Protein AF-A0ABD7JUC0-F1 (afdb_monomer_lite)

Sequence (84 aa):
MSGYSARTERRQRLDGHLPFAVMDTLVQALRRGYRLARHRQQTRRALLELEAAELKDIGLSAEQAREEASRPFWQAGSPRGRNA

pLDDT: mean 80.36, std 16.62, range [41.78, 97.5]

Organism: Pseudomonas aeruginosa (NCBI:txid287)

Secondary structure (DSSP, 8-state):
-----SSSTTS----S---HHHHHHHHHHHHHHHHHHHHHHHHHHHTTTS-HHHHHHTT--HHHHHHHHHS-TTSPPPGGG---

InterPro domains:
  IPR009506 YjiS-like domain [PF06568] (30-66)

Structure (mmCIF, N/CA/C/O backbone):
data_AF-A0ABD7JUC0-F1
#
_entry.id   AF-A0ABD7JUC0-F1
#
loop_
_atom_site.group_PDB
_atom_site.id
_atom_site.type_symbol
_atom_site.label_atom_id
_atom_site.label_alt_id
_atom_site.label_comp_id
_atom_site.label_asym_id
_atom_site.label_entity_id
_atom_site.label_seq_id
_atom_site.pdbx_PDB_ins_code
_atom_site.Cartn_x
_atom_site.Cartn_y
_atom_site.Cartn_z
_atom_site.occupancy
_atom_site.B_iso_or_equiv
_atom_site.auth_seq_id
_atom_site.auth_comp_id
_atom_site.auth_asym_id
_atom_site.auth_atom_id
_atom_site.pdbx_PDB_model_num
ATOM 1 N N . MET A 1 1 ? 31.263 23.256 -58.026 1.00 45.78 1 MET A N 1
ATOM 2 C CA . MET A 1 1 ? 31.620 23.041 -56.605 1.00 45.78 1 MET A CA 1
ATOM 3 C C . MET A 1 1 ? 30.333 23.084 -55.790 1.00 45.78 1 MET A C 1
ATOM 5 O O . MET A 1 1 ? 29.844 24.170 -55.523 1.00 45.78 1 MET A O 1
ATOM 9 N N . SER A 1 2 ? 29.725 21.929 -55.499 1.00 50.22 2 SER A N 1
ATOM 10 C CA . SER A 1 2 ? 28.469 21.838 -54.737 1.00 50.22 2 SER A CA 1
ATOM 11 C C . SER A 1 2 ? 28.722 21.005 -53.485 1.00 50.22 2 SER A C 1
ATOM 13 O O . SER A 1 2 ? 28.861 19.788 -53.559 1.00 50.22 2 SER A O 1
ATOM 15 N N . GLY A 1 3 ? 28.886 21.686 -52.352 1.00 57.34 3 GLY A N 1
ATOM 16 C CA . GLY A 1 3 ? 29.099 21.085 -51.040 1.00 57.34 3 GLY A CA 1
ATOM 17 C C . GLY A 1 3 ? 27.805 21.092 -50.237 1.00 57.34 3 GLY A C 1
ATOM 18 O O . GLY A 1 3 ? 27.643 21.923 -49.355 1.00 57.34 3 GLY A O 1
ATOM 19 N N . TYR A 1 4 ? 26.882 20.183 -50.545 1.00 57.44 4 TYR A N 1
ATOM 20 C CA . TYR A 1 4 ? 25.686 19.934 -49.735 1.00 57.44 4 TYR A CA 1
ATOM 21 C C . TYR A 1 4 ? 25.332 18.445 -49.767 1.00 57.44 4 TYR A C 1
ATOM 23 O O . TYR A 1 4 ? 24.372 18.047 -50.412 1.00 57.44 4 TYR A O 1
ATOM 31 N N . SER A 1 5 ? 26.100 17.599 -49.080 1.00 58.59 5 SER A N 1
ATOM 32 C CA . SER A 1 5 ? 25.590 16.286 -48.656 1.00 58.59 5 SER A CA 1
ATOM 33 C C . SER A 1 5 ? 26.455 15.705 -47.540 1.00 58.59 5 SER A C 1
ATOM 35 O O . SER A 1 5 ? 27.283 14.831 -47.753 1.00 58.59 5 SER A O 1
ATOM 37 N N . ALA A 1 6 ? 26.321 16.251 -46.333 1.00 57.19 6 ALA A N 1
ATOM 38 C CA . ALA A 1 6 ? 26.948 15.680 -45.136 1.00 57.19 6 ALA A CA 1
ATOM 39 C C . ALA A 1 6 ? 26.035 15.810 -43.905 1.00 57.19 6 ALA A C 1
ATOM 41 O O . ALA A 1 6 ? 26.500 16.043 -42.791 1.00 57.19 6 ALA A O 1
ATOM 42 N N . ARG A 1 7 ? 24.706 15.736 -44.095 1.00 55.19 7 ARG A N 1
ATOM 43 C CA . ARG A 1 7 ? 23.741 15.889 -42.986 1.00 55.19 7 ARG A CA 1
ATOM 44 C C . ARG A 1 7 ? 22.633 14.835 -42.922 1.00 55.19 7 ARG A C 1
ATOM 46 O O . ARG A 1 7 ? 21.829 14.874 -41.997 1.00 55.19 7 ARG A O 1
ATOM 53 N N . THR A 1 8 ? 22.581 13.873 -43.838 1.00 56.34 8 THR A N 1
ATOM 54 C CA . THR A 1 8 ? 21.458 12.918 -43.915 1.00 56.34 8 THR A CA 1
ATOM 55 C C . THR A 1 8 ? 21.742 11.534 -43.329 1.00 56.34 8 THR A C 1
ATOM 57 O O . THR A 1 8 ? 20.804 10.784 -43.081 1.00 56.34 8 THR A O 1
ATOM 60 N N . GLU A 1 9 ? 22.982 11.214 -42.969 1.00 55.84 9 GLU A N 1
ATOM 61 C CA . GLU A 1 9 ? 23.381 9.849 -42.582 1.00 55.84 9 GLU A CA 1
ATOM 62 C C . GLU A 1 9 ? 23.288 9.539 -41.073 1.00 55.84 9 GLU A C 1
ATOM 64 O O . GLU A 1 9 ? 24.003 8.696 -40.541 1.00 55.84 9 GLU A O 1
ATOM 69 N N . ARG A 1 10 ? 22.397 10.219 -40.337 1.00 51.97 10 ARG A N 1
ATOM 70 C CA . ARG A 1 10 ? 22.190 9.982 -38.888 1.00 51.97 10 ARG A CA 1
ATOM 71 C C . ARG A 1 10 ? 20.854 9.326 -38.531 1.00 51.97 10 ARG A C 1
ATOM 73 O O . ARG A 1 10 ? 20.492 9.292 -37.359 1.00 51.97 10 ARG A O 1
ATOM 80 N N . ARG A 1 11 ? 20.097 8.845 -39.523 1.00 54.06 11 ARG A N 1
ATOM 81 C CA . ARG A 1 11 ? 18.694 8.415 -39.357 1.00 54.06 11 ARG A CA 1
ATOM 82 C C . ARG A 1 11 ? 18.400 6.932 -39.619 1.00 54.06 11 ARG A C 1
ATOM 84 O O . ARG A 1 11 ? 17.236 6.558 -39.567 1.00 54.06 11 ARG A O 1
ATOM 91 N N . GLN A 1 12 ? 19.397 6.080 -39.857 1.00 56.59 12 GLN A N 1
ATOM 92 C CA . GLN A 1 12 ? 19.166 4.688 -40.285 1.00 56.59 12 GLN A CA 1
ATOM 93 C C . GLN A 1 12 ? 19.866 3.651 -39.390 1.00 56.59 12 GLN A C 1
ATOM 95 O O . GLN A 1 12 ? 20.807 2.990 -39.809 1.00 56.59 12 GLN A O 1
ATOM 100 N N . ARG A 1 13 ? 19.416 3.518 -38.133 1.00 53.34 13 ARG A N 1
ATOM 101 C CA . ARG A 1 13 ? 19.657 2.330 -37.278 1.00 53.34 13 ARG A CA 1
ATOM 102 C C . ARG A 1 13 ? 18.520 2.125 -36.270 1.00 53.34 13 ARG A C 1
ATOM 104 O O . ARG A 1 13 ? 18.747 1.915 -35.084 1.00 53.34 13 ARG A O 1
ATOM 111 N N . LEU A 1 14 ? 17.276 2.240 -36.713 1.00 59.47 14 LEU A N 1
ATOM 112 C CA . LEU A 1 14 ? 16.147 1.712 -35.945 1.00 59.47 14 LEU A CA 1
ATOM 113 C C . LEU A 1 14 ? 15.472 0.637 -36.790 1.00 59.47 14 LEU A C 1
ATOM 115 O O . LEU A 1 14 ? 14.279 0.701 -37.067 1.00 59.47 14 LEU A O 1
ATOM 119 N N . ASP A 1 15 ? 16.264 -0.348 -37.212 1.00 56.72 15 ASP A N 1
ATOM 120 C CA . ASP A 1 15 ? 15.759 -1.568 -37.830 1.00 56.72 15 ASP A CA 1
ATOM 121 C C . ASP A 1 15 ? 15.093 -2.421 -36.738 1.00 56.72 15 ASP A C 1
ATOM 123 O O . ASP A 1 15 ? 15.691 -3.282 -36.101 1.00 56.72 15 ASP A O 1
ATOM 127 N N . GLY A 1 16 ? 13.844 -2.073 -36.435 1.00 65.19 16 GLY A N 1
ATOM 128 C CA . GLY A 1 16 ? 12.723 -2.983 -36.648 1.00 65.19 16 GLY A CA 1
ATOM 129 C C . GLY A 1 16 ? 12.694 -4.343 -35.947 1.00 65.19 16 GLY A C 1
ATOM 130 O O . GLY A 1 16 ? 12.072 -5.248 -36.482 1.00 65.19 16 GLY A O 1
ATOM 131 N N . HIS A 1 17 ? 13.285 -4.525 -34.769 1.00 65.50 17 HIS A N 1
ATOM 132 C CA . HIS A 1 17 ? 12.886 -5.608 -33.861 1.00 65.50 17 HIS A CA 1
ATOM 133 C C . HIS A 1 17 ? 13.209 -5.193 -32.429 1.00 65.50 17 HIS A C 1
ATOM 135 O O . HIS A 1 17 ? 14.370 -5.188 -32.028 1.00 65.50 17 HIS A O 1
ATOM 141 N N . LEU A 1 18 ? 12.189 -4.827 -31.643 1.00 69.00 18 LEU A N 1
ATOM 142 C CA . LEU A 1 18 ? 12.354 -4.774 -30.191 1.00 69.00 18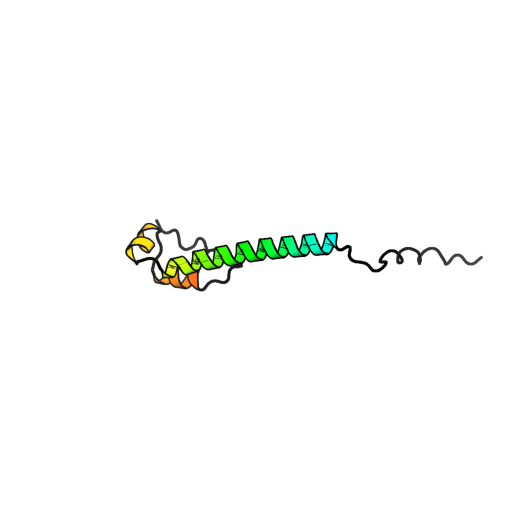 LEU A CA 1
ATOM 143 C C . LEU A 1 18 ? 12.765 -6.185 -29.749 1.00 69.00 18 LEU A C 1
ATOM 145 O O . LEU A 1 18 ? 11.958 -7.106 -29.907 1.00 69.00 18 LEU A O 1
ATOM 149 N N . PRO A 1 19 ? 13.994 -6.390 -29.245 1.00 78.50 19 PRO A N 1
ATOM 150 C CA . PRO A 1 19 ? 14.449 -7.726 -28.917 1.00 78.50 19 PRO A CA 1
ATOM 151 C C . PRO A 1 19 ? 13.557 -8.278 -27.810 1.00 78.50 19 PRO A C 1
ATOM 153 O O . PRO A 1 19 ? 13.223 -7.570 -26.857 1.00 78.50 19 PRO A O 1
ATOM 156 N N . PHE A 1 20 ? 13.192 -9.555 -27.909 1.00 74.44 20 PHE A N 1
ATOM 157 C CA . PHE A 1 20 ? 12.384 -10.243 -26.897 1.00 74.44 20 PHE A CA 1
ATOM 158 C C . PHE A 1 20 ? 12.929 -10.042 -25.468 1.00 74.44 20 PHE A C 1
ATOM 160 O O . PHE A 1 20 ? 12.158 -9.928 -24.523 1.00 74.44 20 PHE A O 1
ATOM 167 N N . ALA A 1 21 ? 14.247 -9.878 -25.313 1.00 79.00 21 ALA A N 1
ATOM 168 C CA . ALA A 1 21 ? 14.891 -9.531 -24.045 1.00 79.00 21 ALA A CA 1
ATOM 169 C C . ALA A 1 21 ? 14.427 -8.180 -23.446 1.00 79.00 21 ALA A C 1
ATOM 171 O O . ALA A 1 21 ? 14.226 -8.071 -22.236 1.00 79.00 21 ALA A O 1
ATOM 172 N N . VAL A 1 22 ? 14.206 -7.145 -24.265 1.00 84.56 22 VAL A N 1
ATOM 173 C CA . VAL A 1 22 ? 13.643 -5.864 -23.796 1.00 84.56 22 VAL A CA 1
ATOM 174 C C . VAL A 1 22 ? 12.180 -6.049 -23.391 1.00 84.56 22 VAL A C 1
ATOM 176 O O . VAL A 1 22 ? 11.755 -5.530 -22.362 1.00 84.56 22 VAL A O 1
ATOM 179 N N . MET A 1 23 ? 11.420 -6.857 -24.129 1.00 87.50 23 MET A N 1
ATOM 180 C CA . MET A 1 23 ? 10.047 -7.190 -23.740 1.00 87.50 23 MET A CA 1
ATOM 181 C C . MET A 1 23 ? 9.991 -7.963 -22.418 1.00 87.50 23 MET A C 1
ATOM 183 O O . MET A 1 23 ? 9.168 -7.638 -21.565 1.00 87.50 23 MET A O 1
ATOM 187 N N . ASP A 1 24 ? 10.889 -8.925 -22.203 1.00 88.69 24 ASP A N 1
ATOM 188 C CA . ASP A 1 24 ? 10.962 -9.689 -20.956 1.00 88.69 24 ASP A CA 1
ATOM 189 C C . ASP A 1 24 ? 11.301 -8.792 -19.755 1.00 88.69 24 ASP A C 1
ATOM 191 O O . ASP A 1 24 ? 10.629 -8.853 -18.725 1.00 88.69 24 ASP A O 1
ATOM 195 N N . THR A 1 25 ? 12.260 -7.871 -19.894 1.00 92.06 25 THR A N 1
ATOM 196 C CA . THR A 1 25 ? 12.577 -6.919 -18.813 1.00 92.06 25 THR A CA 1
ATOM 197 C C . THR A 1 25 ? 11.397 -6.003 -18.474 1.00 92.06 25 THR A C 1
ATOM 199 O O . THR A 1 25 ? 11.118 -5.782 -17.291 1.00 92.06 25 THR A O 1
ATOM 202 N N . LEU A 1 26 ? 10.642 -5.533 -19.474 1.00 93.31 26 LEU A N 1
ATOM 203 C CA . LEU A 1 26 ? 9.410 -4.764 -19.263 1.00 93.31 26 LEU A CA 1
ATOM 204 C C . LEU A 1 26 ? 8.331 -5.597 -18.558 1.00 93.31 26 LEU A C 1
ATOM 206 O O . LEU A 1 26 ? 7.741 -5.135 -17.580 1.00 93.31 26 LEU A O 1
ATOM 210 N N . VAL A 1 27 ? 8.105 -6.841 -18.990 1.00 94.81 27 VAL A N 1
ATOM 211 C CA . VAL A 1 27 ? 7.150 -7.760 -18.350 1.00 94.81 27 VAL A CA 1
ATOM 212 C C . VAL A 1 27 ? 7.550 -8.035 -16.901 1.00 94.81 27 VAL A C 1
ATOM 214 O O . VAL A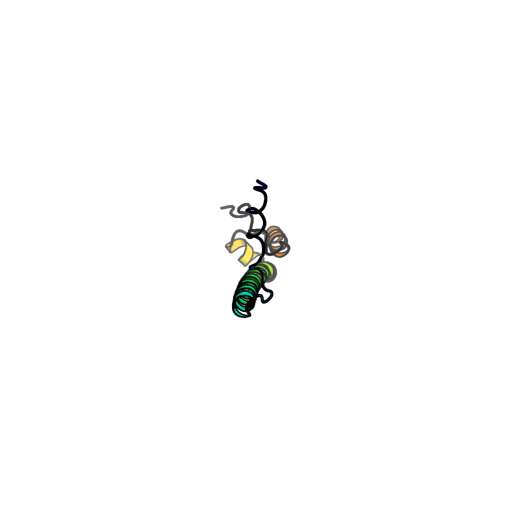 1 27 ? 6.706 -7.983 -16.002 1.00 94.81 27 VAL A O 1
ATOM 217 N N . GLN A 1 28 ? 8.834 -8.273 -16.633 1.00 95.56 28 GLN A N 1
ATOM 218 C CA . GLN A 1 28 ? 9.340 -8.465 -15.277 1.00 95.56 28 GLN A CA 1
ATOM 219 C C . GLN A 1 28 ? 9.134 -7.219 -14.408 1.00 95.56 28 GLN A C 1
ATOM 221 O O . GLN A 1 28 ? 8.700 -7.347 -13.258 1.00 95.56 28 GLN A O 1
ATOM 226 N N . ALA A 1 29 ? 9.404 -6.025 -14.939 1.00 95.62 29 ALA A N 1
ATOM 227 C CA . ALA A 1 29 ? 9.193 -4.765 -14.233 1.00 95.62 29 ALA A CA 1
ATOM 228 C C . ALA A 1 29 ? 7.709 -4.549 -13.900 1.00 95.62 29 ALA A C 1
ATOM 230 O O . ALA A 1 29 ? 7.368 -4.302 -12.740 1.00 95.62 29 ALA A O 1
ATOM 231 N N . LEU A 1 30 ? 6.816 -4.752 -14.872 1.00 96.31 30 LEU A N 1
ATOM 232 C CA . LEU A 1 30 ? 5.367 -4.670 -14.673 1.00 96.31 30 LEU A CA 1
ATOM 233 C C . LEU A 1 30 ? 4.879 -5.700 -13.650 1.00 96.31 30 LEU A C 1
ATOM 235 O O . LEU A 1 30 ? 4.115 -5.361 -12.750 1.00 96.31 30 LEU A O 1
ATOM 239 N N . ARG A 1 31 ? 5.373 -6.942 -13.708 1.00 97.50 31 ARG A N 1
ATOM 240 C CA . ARG A 1 31 ? 5.021 -7.994 -12.742 1.00 97.50 31 ARG A CA 1
ATOM 241 C C . ARG A 1 31 ? 5.498 -7.667 -11.329 1.00 97.50 31 ARG A C 1
ATOM 243 O O . ARG A 1 31 ? 4.820 -8.006 -10.358 1.00 97.50 31 ARG A O 1
ATOM 250 N N . ARG A 1 32 ? 6.672 -7.048 -11.176 1.00 96.06 32 ARG A N 1
ATOM 251 C CA . ARG A 1 32 ? 7.164 -6.562 -9.873 1.00 96.06 32 ARG A CA 1
ATOM 252 C C . ARG A 1 32 ? 6.282 -5.426 -9.357 1.00 96.06 32 ARG A C 1
ATOM 254 O O . ARG A 1 32 ? 5.810 -5.513 -8.226 1.00 96.06 32 ARG A O 1
ATOM 261 N N . GLY A 1 33 ? 5.991 -4.433 -10.198 1.00 94.88 33 GLY A N 1
ATOM 262 C CA . GLY A 1 33 ? 5.111 -3.313 -9.860 1.00 94.88 33 GLY A CA 1
ATOM 263 C C . GLY A 1 33 ? 3.708 -3.769 -9.456 1.00 94.88 33 GLY A C 1
ATOM 264 O O . GLY A 1 33 ? 3.216 -3.381 -8.400 1.00 94.88 33 GLY A O 1
ATOM 265 N N . TYR A 1 34 ? 3.107 -4.675 -10.229 1.00 95.56 34 TYR A N 1
ATOM 266 C CA . TYR A 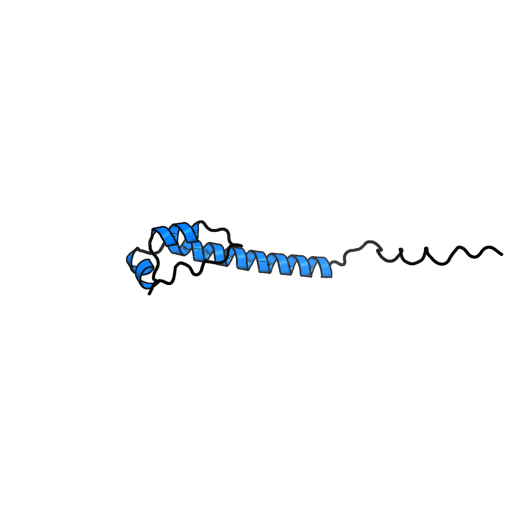1 34 ? 1.798 -5.254 -9.932 1.00 95.56 34 TYR A CA 1
ATOM 267 C C . TYR A 1 34 ? 1.785 -6.012 -8.601 1.00 95.56 34 TYR A C 1
ATOM 269 O O . TYR A 1 34 ? 0.875 -5.824 -7.797 1.00 95.56 34 TYR A O 1
ATOM 277 N N . ARG A 1 35 ? 2.806 -6.838 -8.325 1.00 96.06 35 ARG A N 1
ATOM 278 C CA . ARG A 1 35 ? 2.914 -7.551 -7.040 1.00 96.06 35 ARG A CA 1
ATOM 279 C C . ARG A 1 35 ? 2.980 -6.585 -5.861 1.00 96.06 35 ARG A C 1
ATOM 281 O O . ARG A 1 35 ? 2.276 -6.799 -4.879 1.00 96.06 35 ARG A O 1
ATOM 288 N N . LEU A 1 36 ? 3.770 -5.517 -5.971 1.00 94.25 36 LEU A N 1
ATOM 289 C CA . LEU A 1 36 ? 3.874 -4.501 -4.924 1.00 94.25 36 LEU A CA 1
ATOM 290 C C . LEU A 1 36 ? 2.554 -3.741 -4.733 1.00 94.25 36 LEU A C 1
ATOM 292 O O . LEU A 1 36 ? 2.110 -3.560 -3.601 1.00 94.25 36 LEU A O 1
ATOM 296 N N . ALA A 1 37 ? 1.912 -3.331 -5.829 1.00 92.81 37 ALA A N 1
ATOM 297 C CA . ALA A 1 37 ? 0.617 -2.656 -5.802 1.00 92.81 37 ALA A CA 1
ATOM 298 C C . ALA A 1 37 ? -0.463 -3.532 -5.150 1.00 92.81 37 ALA A C 1
ATOM 300 O O . ALA A 1 37 ? -1.176 -3.074 -4.257 1.00 92.81 37 ALA A O 1
ATOM 301 N N . ARG A 1 38 ? -0.530 -4.813 -5.539 1.00 94.06 38 ARG A N 1
ATOM 302 C CA . ARG A 1 38 ? -1.450 -5.796 -4.957 1.00 94.06 38 ARG A CA 1
ATOM 303 C C . ARG A 1 38 ? -1.190 -5.983 -3.466 1.00 94.06 38 ARG A C 1
ATOM 305 O O . ARG A 1 38 ? -2.141 -5.946 -2.695 1.00 94.06 38 ARG A O 1
ATOM 312 N N . HIS A 1 39 ? 0.071 -6.139 -3.065 1.00 93.62 39 HIS A N 1
ATOM 313 C CA . HIS A 1 39 ? 0.431 -6.315 -1.660 1.00 93.62 39 HIS A CA 1
ATOM 314 C C . HIS A 1 39 ? 0.014 -5.106 -0.812 1.00 93.62 39 HIS A C 1
ATOM 316 O O . HIS A 1 39 ? -0.688 -5.274 0.178 1.00 93.62 39 HIS A O 1
ATOM 322 N N . ARG A 1 40 ? 0.331 -3.878 -1.253 1.00 92.12 40 ARG A N 1
ATOM 323 C CA . ARG A 1 40 ? -0.099 -2.646 -0.562 1.00 92.12 40 ARG A CA 1
ATOM 324 C C . ARG A 1 40 ? -1.617 -2.555 -0.430 1.00 92.12 40 ARG A C 1
ATOM 326 O O . ARG A 1 40 ? -2.115 -2.188 0.630 1.00 92.12 40 ARG A O 1
ATOM 333 N N . GLN A 1 41 ? -2.352 -2.902 -1.486 1.00 92.19 41 GLN A N 1
ATOM 334 C CA . GLN A 1 41 ? -3.812 -2.882 -1.451 1.00 92.19 41 GLN A CA 1
ATOM 335 C C . GLN A 1 41 ? -4.386 -3.934 -0.491 1.00 92.19 41 GLN A C 1
ATOM 337 O O . GLN A 1 41 ? -5.375 -3.660 0.184 1.00 92.19 41 GLN A O 1
ATOM 342 N N . GLN A 1 42 ? -3.777 -5.121 -0.424 1.00 92.56 42 GLN A N 1
ATOM 343 C CA . GLN A 1 42 ? -4.176 -6.181 0.505 1.00 92.56 42 GLN A CA 1
ATOM 344 C C . GLN A 1 42 ? -3.951 -5.757 1.956 1.00 92.56 42 GLN A C 1
ATOM 346 O O . GLN A 1 42 ? -4.884 -5.818 2.746 1.00 92.56 42 GLN A O 1
ATOM 351 N N . THR A 1 43 ? -2.763 -5.242 2.286 1.00 91.69 43 THR A N 1
ATOM 352 C CA . THR A 1 43 ? -2.454 -4.754 3.640 1.00 91.69 43 THR A CA 1
ATOM 353 C C . THR A 1 43 ? -3.393 -3.630 4.072 1.00 91.69 43 THR A C 1
ATOM 355 O O . THR A 1 43 ? -3.842 -3.606 5.209 1.00 91.69 43 THR A O 1
ATOM 358 N N . ARG A 1 44 ? -3.753 -2.723 3.158 1.00 91.69 44 ARG A N 1
ATOM 359 C CA . ARG A 1 44 ? -4.740 -1.671 3.435 1.00 91.69 44 ARG A CA 1
ATOM 360 C C . ARG A 1 44 ? -6.131 -2.203 3.722 1.00 91.69 44 ARG A C 1
ATOM 362 O O . ARG A 1 44 ? -6.799 -1.696 4.611 1.00 91.69 44 ARG A O 1
ATOM 369 N N . ARG A 1 45 ? -6.576 -3.212 2.972 1.00 92.75 45 ARG A N 1
ATOM 370 C CA . ARG A 1 45 ? -7.881 -3.839 3.207 1.00 92.75 45 ARG A CA 1
ATOM 371 C C . ARG A 1 45 ? -7.917 -4.637 4.504 1.00 92.75 45 ARG A C 1
ATOM 373 O O . ARG A 1 45 ? -8.966 -4.650 5.128 1.00 92.75 45 ARG A O 1
ATOM 380 N N . ALA A 1 46 ? -6.790 -5.201 4.938 1.00 93.94 46 ALA A N 1
ATOM 381 C CA . ALA A 1 46 ? -6.697 -5.883 6.226 1.00 93.94 46 ALA A CA 1
ATOM 382 C C . ALA A 1 46 ? -7.038 -4.957 7.411 1.00 93.94 46 ALA A C 1
ATOM 384 O O . ALA A 1 46 ? -7.552 -5.430 8.413 1.00 93.94 46 ALA A O 1
ATOM 385 N N . LEU A 1 47 ? -6.864 -3.632 7.281 1.00 93.00 47 LEU A N 1
ATOM 386 C CA . LEU A 1 47 ? -7.311 -2.673 8.304 1.00 93.00 47 LEU A CA 1
ATOM 387 C C . LEU A 1 47 ? -8.830 -2.699 8.539 1.00 93.00 47 LEU A C 1
ATOM 389 O O . LEU A 1 47 ? -9.280 -2.304 9.607 1.00 93.00 47 LEU A O 1
ATOM 393 N N . LEU A 1 48 ? -9.623 -3.137 7.555 1.00 93.44 48 LEU A N 1
ATOM 394 C CA . LEU A 1 48 ? -11.077 -3.275 7.694 1.00 93.44 48 LEU A CA 1
ATOM 395 C C . LEU A 1 48 ? -11.486 -4.567 8.410 1.00 93.44 48 LEU A C 1
ATOM 397 O O . LEU A 1 48 ? -12.645 -4.693 8.794 1.00 93.44 48 LEU A O 1
ATOM 401 N N . GLU A 1 49 ? -10.565 -5.522 8.533 1.00 94.56 49 GLU A N 1
ATOM 402 C CA . GLU A 1 49 ? -10.793 -6.815 9.184 1.00 94.56 49 GLU A CA 1
ATOM 403 C C . GLU A 1 49 ? -10.421 -6.777 10.675 1.00 94.56 49 GLU A C 1
ATOM 405 O O . GLU A 1 49 ? -10.859 -7.645 11.423 1.00 94.56 49 GLU A O 1
ATOM 410 N N . LEU A 1 50 ? -9.651 -5.768 11.103 1.00 93.00 50 LEU A N 1
ATOM 411 C CA . LEU A 1 50 ? -9.235 -5.572 12.493 1.00 93.00 50 LEU A CA 1
ATOM 412 C C . LEU A 1 50 ? -10.369 -5.025 13.368 1.00 93.00 50 LEU A C 1
ATOM 414 O O . LEU A 1 50 ? -11.169 -4.184 12.941 1.00 93.00 50 LEU A O 1
ATOM 418 N N 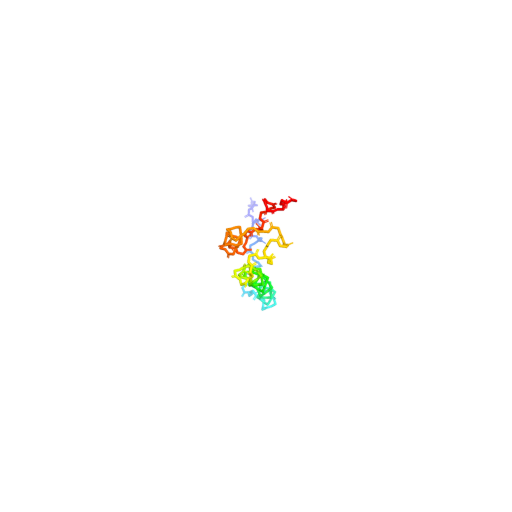. GLU A 1 51 ? -10.390 -5.451 14.629 1.00 92.31 51 GLU A N 1
ATOM 419 C CA . GLU A 1 51 ? -11.305 -4.919 15.635 1.00 92.31 51 GLU A CA 1
ATOM 420 C C . GLU A 1 51 ? -10.877 -3.512 16.096 1.00 92.31 51 GLU A C 1
ATOM 422 O O . GLU A 1 51 ? -9.714 -3.114 16.012 1.00 92.31 51 GLU A O 1
ATOM 427 N N . ALA A 1 52 ? -11.820 -2.731 16.634 1.00 90.38 52 ALA A N 1
ATOM 428 C CA . ALA A 1 52 ? -11.549 -1.388 17.150 1.00 90.38 52 ALA A CA 1
ATOM 429 C C . ALA A 1 52 ? -10.443 -1.350 18.226 1.00 90.38 52 ALA A C 1
ATOM 431 O O . ALA A 1 52 ? -9.724 -0.354 18.313 1.00 90.38 52 ALA A O 1
ATOM 432 N N . ALA A 1 53 ? -10.296 -2.410 19.029 1.00 92.06 53 ALA A N 1
ATOM 433 C CA . ALA A 1 53 ? -9.212 -2.530 20.005 1.00 92.06 53 ALA A CA 1
ATOM 434 C C . ALA A 1 53 ? -7.842 -2.683 19.320 1.00 92.06 53 ALA A C 1
ATOM 436 O O . ALA A 1 53 ? -6.919 -1.938 19.632 1.00 92.06 53 ALA A O 1
ATOM 437 N N . GLU A 1 54 ? -7.738 -3.556 18.317 1.00 93.56 54 GLU A N 1
ATOM 438 C CA . GLU A 1 54 ? -6.500 -3.791 17.560 1.00 93.56 54 GLU A CA 1
ATOM 439 C C . GLU A 1 54 ? -6.086 -2.558 16.744 1.00 93.56 54 GLU A C 1
ATOM 441 O O . GLU A 1 54 ? -4.906 -2.218 16.658 1.00 93.56 54 GLU A O 1
ATOM 446 N N . LEU A 1 55 ? -7.062 -1.841 16.173 1.00 93.81 55 LEU A N 1
ATOM 447 C CA . LEU A 1 55 ? -6.818 -0.560 15.507 1.00 93.81 55 LEU A CA 1
ATOM 448 C C . LEU A 1 55 ? -6.261 0.482 16.483 1.00 93.81 55 LEU A C 1
ATOM 450 O O . LEU A 1 55 ? -5.332 1.215 16.138 1.00 93.81 55 LEU A O 1
ATOM 454 N N . LYS A 1 56 ? -6.781 0.521 17.714 1.00 90.56 56 LYS A N 1
ATOM 455 C CA . LYS A 1 56 ? -6.292 1.423 18.759 1.00 90.56 56 LYS A CA 1
ATOM 456 C C . LYS A 1 56 ? -4.860 1.090 19.176 1.00 90.56 56 LYS A C 1
ATOM 458 O O . LYS A 1 56 ? -4.081 2.017 19.382 1.00 90.56 56 LYS A O 1
ATOM 463 N N . ASP A 1 57 ? -4.497 -0.188 19.236 1.00 93.31 57 ASP A N 1
ATOM 464 C CA . ASP A 1 57 ? -3.135 -0.622 19.578 1.00 93.31 57 ASP A CA 1
ATOM 465 C C . ASP A 1 57 ? -2.089 -0.126 18.564 1.00 93.31 57 ASP A C 1
ATOM 467 O O . ASP A 1 57 ? -0.957 0.184 18.935 1.00 93.31 57 ASP A O 1
ATOM 471 N N . ILE A 1 58 ? -2.474 0.026 17.291 1.00 89.62 58 ILE A N 1
ATOM 472 C CA . ILE A 1 58 ? -1.631 0.622 16.238 1.00 89.62 58 ILE A CA 1
ATOM 473 C C . ILE A 1 58 ? -1.849 2.135 16.055 1.00 89.62 58 ILE A C 1
ATOM 475 O O . ILE A 1 58 ? -1.310 2.727 15.116 1.00 89.62 58 ILE A O 1
ATOM 479 N N . GLY A 1 59 ? -2.623 2.769 16.942 1.00 89.94 59 GLY A N 1
ATOM 480 C CA . GLY A 1 59 ? -2.871 4.212 16.951 1.00 89.94 59 GLY A CA 1
ATOM 481 C C . GLY A 1 59 ? -3.812 4.713 15.850 1.00 89.94 59 GLY A C 1
ATOM 482 O O . GLY A 1 59 ? -3.749 5.887 15.490 1.00 89.94 59 GLY A O 1
ATOM 483 N N . LEU A 1 60 ? -4.667 3.852 15.291 1.00 90.12 60 LEU A N 1
ATOM 484 C CA . LEU A 1 60 ? -5.650 4.216 14.268 1.00 90.12 60 LEU A CA 1
ATOM 485 C C . LEU A 1 60 ? -7.075 4.215 14.825 1.00 90.12 60 LEU A C 1
ATOM 487 O O . LEU A 1 60 ? -7.490 3.317 15.555 1.00 90.12 60 LEU A O 1
ATOM 491 N N . SER A 1 61 ? -7.870 5.200 14.413 1.00 90.88 61 SER A N 1
ATOM 492 C CA . SER A 1 61 ? -9.323 5.143 14.571 1.00 90.88 61 SER A CA 1
ATOM 493 C C . SER A 1 61 ? -9.966 4.290 13.469 1.00 90.88 61 SER A C 1
ATOM 495 O O . SER A 1 61 ? -9.418 4.128 12.376 1.00 90.88 61 SER A O 1
ATOM 497 N N . ALA A 1 62 ? -11.179 3.786 13.715 1.00 90.62 62 ALA A N 1
ATOM 498 C CA . ALA A 1 62 ? -11.948 3.053 12.704 1.00 90.62 62 ALA A CA 1
ATOM 499 C C . ALA A 1 62 ? -12.244 3.896 11.446 1.00 90.62 62 ALA A C 1
ATOM 501 O O . ALA A 1 62 ? -12.326 3.365 10.340 1.00 90.62 62 ALA A O 1
ATOM 502 N N . GLU A 1 63 ? -12.391 5.214 11.596 1.00 91.44 63 GLU A N 1
ATOM 503 C CA . GLU A 1 63 ? -12.559 6.137 10.471 1.00 91.44 63 GLU A CA 1
ATOM 504 C C . GLU A 1 63 ? -11.269 6.254 9.652 1.00 91.44 63 GLU A C 1
ATOM 506 O O . GLU A 1 63 ? -11.298 6.059 8.438 1.00 91.44 63 GLU A O 1
ATOM 511 N N . GLN A 1 64 ? -10.124 6.441 10.316 1.00 90.44 64 GLN A N 1
ATOM 512 C CA . GLN A 1 64 ? -8.813 6.485 9.661 1.00 90.44 64 GLN A CA 1
ATOM 513 C C . GLN A 1 64 ? -8.481 5.168 8.947 1.00 90.44 64 GLN A C 1
ATOM 515 O O . GLN A 1 64 ? -7.917 5.182 7.853 1.00 90.44 64 GLN A O 1
ATOM 520 N N . ALA A 1 65 ? -8.863 4.028 9.528 1.00 92.75 65 ALA A N 1
ATOM 521 C CA . ALA A 1 65 ? -8.717 2.718 8.900 1.00 92.75 65 ALA A CA 1
ATOM 522 C C . ALA A 1 65 ? -9.536 2.610 7.603 1.00 92.75 65 ALA A C 1
ATOM 524 O O . ALA A 1 65 ? -9.024 2.131 6.590 1.00 92.75 65 ALA A O 1
ATOM 525 N N . ARG A 1 66 ? -10.783 3.106 7.594 1.00 91.56 66 ARG A N 1
ATOM 526 C CA . ARG A 1 66 ? -11.631 3.146 6.387 1.00 91.56 66 ARG A CA 1
ATOM 527 C C . ARG A 1 66 ? -11.074 4.082 5.325 1.00 91.56 66 ARG A C 1
ATOM 529 O O . ARG A 1 66 ? -11.034 3.708 4.151 1.00 91.56 66 ARG A O 1
ATOM 536 N N . GLU A 1 67 ? -10.620 5.266 5.730 1.00 91.56 67 GLU A N 1
ATOM 537 C CA . GLU A 1 67 ? -9.951 6.198 4.830 1.00 91.56 67 GLU A CA 1
ATOM 538 C C . GLU A 1 67 ? -8.733 5.534 4.191 1.00 91.56 67 GLU A C 1
ATOM 540 O O . GLU A 1 67 ? -8.678 5.451 2.967 1.00 91.56 67 GLU A O 1
ATOM 545 N N . GLU A 1 68 ? -7.805 4.983 4.981 1.00 91.25 68 GLU A N 1
ATOM 546 C CA . GLU A 1 68 ? -6.590 4.343 4.466 1.00 91.25 68 GLU A CA 1
ATOM 547 C C . GLU A 1 68 ? -6.908 3.124 3.586 1.00 91.25 68 GLU A C 1
ATOM 549 O O . GLU A 1 68 ? -6.284 2.958 2.536 1.00 91.25 68 GLU A O 1
ATOM 554 N N . ALA A 1 69 ? -7.923 2.326 3.933 1.00 92.00 69 ALA A N 1
ATOM 555 C CA . ALA A 1 69 ? -8.374 1.195 3.123 1.00 92.00 69 ALA A CA 1
ATOM 556 C C . ALA A 1 69 ? -8.921 1.608 1.744 1.00 92.00 69 ALA A C 1
ATOM 558 O O . ALA A 1 69 ? -8.749 0.874 0.763 1.00 92.00 69 ALA A O 1
ATOM 559 N N . SER A 1 70 ? -9.550 2.785 1.655 1.00 91.00 70 SER A N 1
ATOM 560 C CA . SER A 1 70 ? -10.089 3.339 0.405 1.00 91.00 70 SER A CA 1
ATOM 561 C C . SER A 1 70 ? -9.024 3.946 -0.518 1.00 91.00 70 SER A C 1
ATOM 563 O O . SER A 1 70 ? -9.294 4.201 -1.695 1.00 91.00 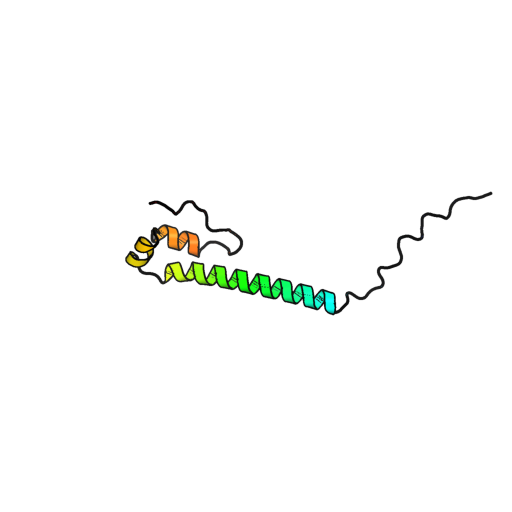70 SER A O 1
ATOM 565 N N . ARG A 1 71 ? -7.797 4.165 -0.024 1.00 90.00 71 ARG A N 1
ATOM 566 C CA . ARG A 1 71 ? -6.759 4.859 -0.794 1.00 90.00 71 ARG A CA 1
ATOM 567 C C . ARG A 1 71 ? -6.210 4.000 -1.921 1.00 90.00 71 ARG A C 1
ATOM 569 O O . ARG A 1 71 ? -5.853 2.836 -1.705 1.00 90.00 71 ARG A O 1
ATOM 576 N N . PRO A 1 72 ? -5.997 4.593 -3.104 1.00 88.62 72 PRO A N 1
ATOM 577 C CA . PRO A 1 72 ? -5.366 3.881 -4.195 1.00 88.62 72 PRO A CA 1
ATOM 5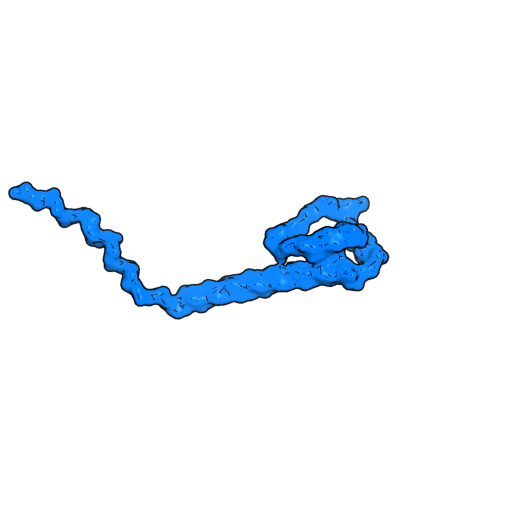78 C C . PRO A 1 72 ? -3.902 3.540 -3.880 1.00 88.62 72 PRO A C 1
ATOM 580 O O . PRO A 1 72 ? -3.199 4.270 -3.175 1.00 88.62 72 PRO A O 1
ATOM 583 N N . PHE A 1 73 ? -3.406 2.432 -4.437 1.00 87.06 73 PHE A N 1
ATOM 584 C CA . PHE A 1 73 ? -2.083 1.869 -4.117 1.00 87.06 73 PHE A CA 1
ATOM 585 C C . PHE A 1 73 ? -0.891 2.822 -4.356 1.00 87.06 73 PHE A C 1
ATOM 587 O O . PHE A 1 73 ? 0.161 2.653 -3.733 1.00 87.06 73 PHE A O 1
ATOM 594 N N . TRP A 1 74 ? -1.032 3.804 -5.257 1.00 83.44 74 TRP A N 1
ATOM 595 C CA . TRP A 1 74 ? 0.018 4.777 -5.594 1.00 83.44 74 TRP A CA 1
ATOM 596 C C . TRP A 1 74 ? 0.133 5.921 -4.586 1.00 83.44 74 TRP A C 1
ATOM 598 O O . TRP A 1 74 ? 1.177 6.567 -4.515 1.00 83.44 74 TRP A O 1
ATOM 608 N N . GLN A 1 75 ? -0.909 6.177 -3.794 1.00 84.88 75 GLN A N 1
ATOM 609 C CA . GLN A 1 75 ? -0.847 7.192 -2.754 1.00 84.88 75 GLN A CA 1
ATOM 610 C C . GLN A 1 75 ? -0.132 6.592 -1.548 1.00 84.88 75 GLN A C 1
ATOM 612 O O . GLN A 1 75 ? -0.576 5.577 -1.023 1.00 84.88 75 GLN A O 1
ATOM 617 N N . ALA A 1 76 ? 0.988 7.169 -1.116 1.00 71.81 76 ALA A N 1
ATOM 618 C CA . ALA A 1 76 ? 1.633 6.747 0.124 1.00 71.81 76 ALA A CA 1
ATOM 619 C C . ALA A 1 76 ? 0.735 7.090 1.327 1.00 71.81 76 ALA A C 1
ATOM 621 O O . ALA A 1 76 ? 0.039 8.110 1.305 1.00 71.81 76 ALA A O 1
ATOM 622 N N . GLY A 1 77 ? 0.749 6.236 2.357 1.00 68.50 77 GLY A N 1
ATOM 623 C CA . GLY A 1 77 ? 0.069 6.519 3.620 1.00 68.50 77 GLY A CA 1
ATOM 624 C C . GLY A 1 77 ? 0.545 7.869 4.152 1.00 68.50 77 GLY A C 1
ATOM 625 O O . GLY A 1 77 ? 1.746 8.108 4.278 1.00 68.50 77 GLY A O 1
ATOM 626 N N . SER A 1 78 ? -0.389 8.791 4.370 1.00 63.97 78 SER A N 1
ATOM 627 C CA . SER A 1 78 ? -0.068 10.105 4.923 1.00 63.97 78 SER A CA 1
ATOM 628 C C . SER A 1 78 ? 0.455 9.915 6.347 1.00 63.97 78 SER A C 1
ATOM 630 O O . SER A 1 78 ? -0.194 9.216 7.124 1.00 63.97 78 SER A O 1
ATOM 632 N N . PRO A 1 79 ? 1.564 10.561 6.748 1.00 60.72 79 PRO A N 1
ATOM 633 C CA . PRO A 1 79 ? 2.067 10.474 8.118 1.00 60.72 79 PRO A CA 1
ATOM 634 C C . PRO A 1 79 ? 1.119 11.098 9.161 1.00 60.72 79 PRO A C 1
ATOM 636 O O . PRO A 1 79 ? 1.400 11.004 10.351 1.00 60.72 79 PRO A O 1
ATOM 639 N N . ARG A 1 80 ? -0.006 11.701 8.740 1.00 58.97 80 ARG A N 1
ATOM 640 C CA . ARG A 1 80 ? -0.997 12.393 9.587 1.00 58.97 80 ARG A CA 1
ATOM 641 C C . ARG A 1 80 ? -1.718 11.523 10.636 1.00 58.97 80 ARG A C 1
ATOM 643 O O . ARG A 1 80 ? -2.549 12.061 11.352 1.00 58.97 80 ARG A O 1
ATOM 650 N N . GLY A 1 81 ? -1.424 10.226 10.732 1.00 54.62 81 GLY A N 1
ATOM 651 C CA . GLY A 1 81 ? -2.075 9.304 11.673 1.00 54.62 81 GLY A CA 1
ATOM 652 C C . GLY A 1 81 ? -1.241 8.859 12.879 1.00 54.62 81 GLY A C 1
ATOM 653 O O . GLY A 1 81 ? -1.787 8.195 13.745 1.00 54.62 81 GLY A O 1
ATOM 654 N N . ARG A 1 82 ? 0.057 9.193 12.978 1.00 54.94 82 ARG A N 1
ATOM 655 C CA . ARG A 1 82 ? 0.848 8.858 14.180 1.00 54.94 82 ARG A CA 1
ATOM 656 C C . ARG A 1 82 ? 0.614 9.901 15.268 1.00 54.94 82 ARG A C 1
ATOM 658 O O . ARG A 1 82 ? 1.466 10.758 15.488 1.00 54.94 82 ARG A O 1
ATOM 665 N N . ASN A 1 83 ? -0.548 9.845 15.902 1.00 49.59 83 ASN A N 1
ATOM 666 C CA . ASN A 1 83 ? -0.746 10.523 17.174 1.00 49.59 83 ASN A CA 1
ATOM 667 C C . ASN A 1 83 ? -0.273 9.574 18.278 1.00 49.59 83 ASN A C 1
ATOM 669 O O . ASN A 1 83 ? -0.726 8.433 18.349 1.00 49.59 83 ASN A O 1
ATOM 673 N N . ALA A 1 84 ? 0.710 10.052 19.042 1.00 41.78 84 ALA A N 1
ATOM 674 C CA . ALA A 1 84 ? 1.051 9.532 20.359 1.00 41.78 84 ALA A CA 1
ATOM 675 C C . ALA A 1 84 ? -0.140 9.656 21.321 1.00 41.78 84 ALA A C 1
ATOM 677 O O . ALA A 1 84 ? -1.000 10.537 21.073 1.00 41.78 84 ALA A O 1
#

Radius of gyration: 25.81 Å; chains: 1; bounding box: 44×33×77 Å

Foldseek 3Di:
DDPPDDPDPPPPDPPDDPPVVNVVVVVVVVVVVVVQQVVLLVVLLVLQVDDQVVCVVVQHGNVRSVVSNPDHSPDPDDPVRPDD